Protein AF-A0A947NCL2-F1 (afdb_monomer_lite)

Sequence (148 aa):
NITLKLAPNHRATSYLAAVNVTNSIMAGSAPIIGGIIADHFTASELALTLKWASPKYHLAINTFSLQHWDFLFILSFIIGFYSLHRLATIVEQGKITEKITVFMLLSEARRQMRTISPISGIRYMIQFPYALLIKLAKQSTRMIQRKK

Secondary structure (DSSP, 8-state):
-HHHHSSPTT-HHHHHHHHHHHHHHHHHHHHHHHHHHHHHHTT-EEEEEEEEEETTEEEEEEEEEEETHHHHHHHHHHHHHHHHHHHHT---TT---HHHHHHHHHHHHHHHHHHH--STTHHHHHT--HHHHHHHHHHHHHHHHT--

Radius of gyration: 24.9 Å; chains: 1; bounding box: 58×59×63 Å

pLDDT: mean 74.59, std 12.26, range [45.19, 96.44]

Foldseek 3Di:
DVQQVPDPVPCSPVSVVVVVVVVVVCVVCVVVVLQVQLVVQQVPKDWDWDWDDDPVDTDIDRPDIDHRNNVVVVVCVVVVVVVVVVVVPDDDDPDDDPVVVVVVVVVVVVVVVVVVPPDDDPVVVVPPPVVVVVVVVVVVVVVVVVVD

Structure (mmCIF, N/CA/C/O backbone):
data_AF-A0A947NCL2-F1
#
_entry.id   AF-A0A947NCL2-F1
#
loop_
_atom_site.group_PDB
_atom_site.id
_atom_site.type_symbol
_atom_site.label_atom_id
_atom_site.label_alt_id
_atom_site.label_comp_id
_atom_site.label_asym_id
_atom_site.label_entity_id
_atom_site.label_seq_id
_atom_site.pdbx_PDB_ins_co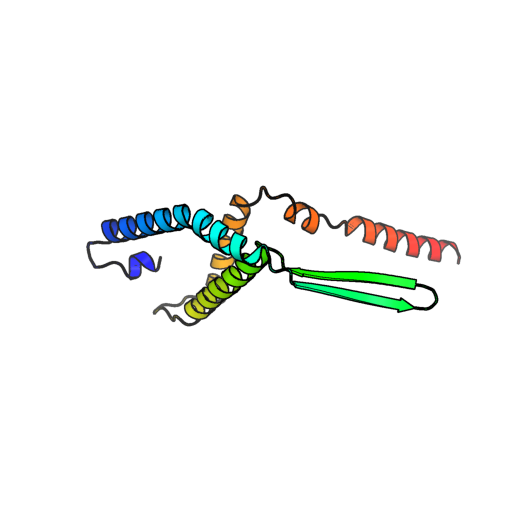de
_atom_site.Cartn_x
_atom_site.Cartn_y
_atom_site.Cartn_z
_atom_site.occupancy
_atom_site.B_iso_or_equiv
_atom_site.auth_seq_id
_atom_site.auth_comp_id
_atom_site.auth_asym_id
_atom_site.auth_atom_id
_atom_site.pdbx_PDB_model_num
ATOM 1 N N . ASN A 1 1 ? -12.328 7.385 18.591 1.00 65.31 1 ASN A N 1
ATOM 2 C CA . ASN A 1 1 ? -12.126 5.992 18.138 1.00 65.31 1 ASN A CA 1
ATOM 3 C C . ASN A 1 1 ? -13.470 5.468 17.641 1.00 65.31 1 ASN A C 1
ATOM 5 O O . ASN A 1 1 ? -14.338 5.186 18.459 1.00 65.31 1 ASN A O 1
ATOM 9 N N . ILE A 1 2 ? -13.663 5.436 16.318 1.00 71.88 2 ILE A N 1
ATOM 10 C CA . ILE A 1 2 ? -14.941 5.080 15.669 1.00 71.88 2 ILE A CA 1
ATOM 11 C C . ILE A 1 2 ? -15.354 3.647 16.033 1.00 71.88 2 ILE A C 1
ATOM 13 O O . ILE A 1 2 ? -16.526 3.386 16.278 1.00 71.88 2 ILE A O 1
ATOM 17 N N . THR A 1 3 ? -14.385 2.745 16.196 1.00 76.31 3 THR A N 1
ATOM 18 C CA . THR A 1 3 ? -14.605 1.350 16.594 1.00 76.31 3 THR A CA 1
ATOM 19 C C . THR A 1 3 ? -15.284 1.227 17.961 1.00 76.31 3 THR A C 1
ATOM 21 O O . THR A 1 3 ? -16.175 0.402 18.114 1.00 76.31 3 THR A O 1
ATOM 24 N N . LEU A 1 4 ? -14.938 2.074 18.940 1.00 74.38 4 LEU A N 1
ATOM 25 C CA . LEU A 1 4 ? -15.638 2.107 20.237 1.00 74.38 4 LEU A CA 1
ATOM 26 C C . LEU A 1 4 ? -17.018 2.769 20.155 1.00 74.38 4 LEU A C 1
ATOM 28 O O . LEU A 1 4 ? -17.909 2.397 20.907 1.00 74.38 4 LEU A O 1
ATOM 32 N N . LYS A 1 5 ? -17.201 3.731 19.244 1.00 74.00 5 LYS A N 1
ATOM 33 C CA . LYS A 1 5 ? -18.487 4.416 19.026 1.00 74.00 5 LYS A CA 1
ATOM 34 C C . LYS A 1 5 ? -19.515 3.510 18.333 1.00 74.00 5 LYS A C 1
ATOM 36 O O . LYS A 1 5 ? -20.710 3.725 18.477 1.00 74.00 5 LYS A O 1
ATOM 41 N N . LEU A 1 6 ? -19.035 2.499 17.608 1.00 74.44 6 LEU A N 1
ATOM 42 C CA . LEU A 1 6 ? -19.833 1.446 16.975 1.00 74.44 6 LEU A CA 1
ATOM 43 C C . LEU A 1 6 ? -20.008 0.199 17.859 1.00 74.44 6 LEU A C 1
ATOM 45 O O . LEU A 1 6 ? -20.755 -0.704 17.488 1.00 74.44 6 LEU A O 1
ATOM 49 N N . ALA A 1 7 ? -19.313 0.111 18.997 1.00 79.75 7 ALA A N 1
ATOM 50 C CA . ALA A 1 7 ? -19.371 -1.071 19.846 1.00 79.75 7 ALA A CA 1
ATOM 51 C C . ALA A 1 7 ? -20.728 -1.159 20.577 1.00 79.75 7 ALA A C 1
ATOM 53 O O . ALA A 1 7 ? -21.205 -0.147 21.096 1.00 79.75 7 ALA A O 1
ATOM 54 N N . PRO A 1 8 ? -21.341 -2.354 20.687 1.00 75.56 8 PRO A N 1
ATOM 55 C CA . PRO A 1 8 ? -22.570 -2.531 21.453 1.00 75.56 8 PRO A CA 1
ATOM 56 C C . PRO A 1 8 ? -22.371 -2.149 22.925 1.00 75.56 8 PRO A C 1
ATOM 58 O O . PRO A 1 8 ? -21.339 -2.480 23.524 1.00 75.56 8 PRO A O 1
ATOM 61 N N . ASN A 1 9 ? -23.383 -1.511 23.525 1.00 71.81 9 ASN A N 1
ATOM 62 C CA . ASN A 1 9 ? -23.380 -1.162 24.947 1.00 71.81 9 ASN A CA 1
ATOM 63 C C . ASN A 1 9 ? -23.040 -2.412 25.785 1.00 71.81 9 ASN A C 1
ATOM 65 O O . ASN A 1 9 ? -23.698 -3.441 25.653 1.00 71.81 9 ASN A O 1
ATOM 69 N N . HIS A 1 10 ? -22.007 -2.316 26.633 1.00 76.12 10 HIS A N 1
ATOM 70 C CA . HIS A 1 10 ? -21.472 -3.390 27.493 1.00 76.12 10 HIS A CA 1
ATOM 71 C C . HIS A 1 10 ? -20.662 -4.519 26.812 1.00 76.12 10 HIS A C 1
ATOM 73 O O . HIS A 1 10 ? -20.313 -5.490 27.480 1.00 76.12 10 HIS A O 1
ATOM 79 N N . ARG A 1 11 ? -20.289 -4.413 25.523 1.00 81.00 11 ARG A N 1
ATOM 80 C CA . ARG A 1 11 ? -19.419 -5.404 24.833 1.00 81.00 11 ARG A CA 1
ATOM 81 C C . ARG A 1 11 ? -18.188 -4.806 24.139 1.00 81.00 11 ARG A C 1
ATOM 83 O O . ARG A 1 11 ? -17.643 -5.393 23.207 1.00 81.00 11 ARG A O 1
ATOM 90 N N . ALA A 1 12 ? -17.719 -3.646 24.595 1.00 82.75 12 ALA A N 1
ATOM 91 C CA . ALA A 1 12 ? -16.596 -2.944 23.967 1.00 82.75 12 ALA A CA 1
ATOM 92 C C . ALA A 1 12 ? -15.296 -3.773 23.916 1.00 82.75 12 ALA A C 1
ATOM 94 O O . ALA A 1 12 ? -14.573 -3.719 22.924 1.00 82.75 12 ALA A O 1
ATOM 95 N N . THR A 1 13 ? -15.009 -4.573 24.949 1.00 85.50 13 THR A N 1
ATOM 96 C CA . THR A 1 13 ? -13.781 -5.382 25.038 1.00 85.50 13 THR A CA 1
ATOM 97 C C . THR A 1 13 ? -13.765 -6.544 24.048 1.00 85.50 13 THR A C 1
ATOM 99 O O . THR A 1 13 ? -12.787 -6.712 23.323 1.00 85.50 13 THR A O 1
ATOM 102 N N . SER A 1 14 ? -14.851 -7.316 23.960 1.00 86.69 14 SER A N 1
ATOM 103 C CA . SER A 1 14 ? -14.965 -8.430 23.013 1.00 86.69 14 SER A CA 1
ATOM 104 C C . SER A 1 14 ? -15.049 -7.949 21.564 1.00 86.69 14 SER A C 1
ATOM 106 O O . SER A 1 14 ? -14.457 -8.571 20.684 1.00 86.69 14 SER A O 1
ATOM 108 N N . TYR A 1 15 ? -15.692 -6.802 21.318 1.00 88.12 15 TYR A N 1
ATOM 109 C CA . TYR A 1 15 ? -15.710 -6.169 19.999 1.00 88.12 15 TYR A CA 1
ATOM 110 C C . TYR A 1 15 ? -14.303 -5.746 19.549 1.00 88.12 15 TYR A C 1
ATOM 112 O O . TYR A 1 15 ? -13.881 -6.076 18.441 1.00 88.12 15 TYR A O 1
ATOM 120 N N . LEU A 1 16 ? -13.532 -5.085 20.421 1.00 89.50 16 LEU A N 1
ATOM 121 C CA . LEU A 1 16 ? -12.144 -4.721 20.120 1.00 89.50 16 LEU A CA 1
ATOM 122 C C . LEU A 1 16 ? -11.247 -5.947 19.919 1.00 89.50 16 LEU A C 1
ATOM 124 O O . LEU A 1 16 ? -10.409 -5.938 19.019 1.00 89.50 16 LEU A O 1
ATOM 128 N N . ALA A 1 17 ? -11.428 -7.004 20.713 1.00 90.44 17 ALA A N 1
ATOM 129 C CA . ALA A 1 17 ? -10.683 -8.248 20.544 1.00 90.44 17 ALA A CA 1
ATOM 130 C C . ALA A 1 17 ? -10.935 -8.873 19.161 1.00 90.44 17 ALA A C 1
ATOM 132 O O . ALA A 1 17 ? -9.979 -9.207 18.464 1.00 90.44 17 ALA A O 1
ATOM 133 N N . ALA A 1 18 ? -12.195 -8.952 18.723 1.00 90.62 18 ALA A N 1
ATOM 134 C CA . ALA A 1 18 ? -12.550 -9.478 17.404 1.00 90.62 18 ALA A CA 1
ATOM 135 C C . ALA A 1 18 ? -11.958 -8.641 16.257 1.00 90.62 18 ALA A C 1
ATOM 137 O O . ALA A 1 18 ? -11.416 -9.195 15.296 1.00 90.62 18 ALA A O 1
ATOM 138 N N . VAL A 1 19 ? -11.998 -7.309 16.375 1.00 90.25 19 VAL A N 1
ATOM 139 C CA . VAL A 1 19 ? -11.376 -6.398 15.401 1.00 90.25 19 VAL A CA 1
ATOM 140 C C . VAL A 1 19 ? -9.864 -6.617 15.333 1.00 90.25 19 VAL A C 1
ATOM 142 O O . VAL A 1 19 ? -9.310 -6.717 14.242 1.00 90.25 19 VAL A O 1
ATOM 145 N N . ASN A 1 20 ? -9.191 -6.752 16.476 1.00 90.94 20 ASN A N 1
ATOM 146 C CA . ASN A 1 20 ? -7.750 -6.991 16.510 1.00 90.94 20 ASN A CA 1
ATOM 147 C C . ASN A 1 20 ? -7.368 -8.356 15.921 1.00 90.94 20 ASN A C 1
ATOM 149 O O . ASN A 1 20 ? -6.411 -8.429 15.159 1.00 90.94 20 ASN A O 1
ATOM 153 N N . VAL A 1 21 ? -8.125 -9.421 16.210 1.00 95.19 21 VAL A N 1
ATOM 154 C CA . VAL A 1 21 ? -7.907 -10.746 15.601 1.00 95.19 21 VAL A CA 1
ATOM 155 C C . VAL A 1 21 ? -8.065 -10.672 14.085 1.00 95.19 21 VAL A C 1
ATOM 157 O O . VAL A 1 21 ? -7.213 -11.169 13.352 1.00 95.19 21 VAL A O 1
ATOM 160 N N . THR A 1 22 ? -9.109 -9.993 13.610 1.00 94.12 22 THR A N 1
ATOM 161 C CA . THR A 1 22 ? -9.346 -9.801 12.174 1.00 94.12 22 THR A CA 1
ATOM 162 C C . THR A 1 22 ? -8.190 -9.042 11.525 1.00 94.12 22 THR A C 1
ATOM 164 O O . THR A 1 22 ? -7.673 -9.479 10.500 1.00 94.12 22 THR A O 1
ATOM 167 N N . ASN A 1 23 ? -7.729 -7.953 12.147 1.00 91.69 23 ASN A N 1
ATOM 168 C CA . ASN A 1 23 ? -6.574 -7.195 11.666 1.00 91.69 23 ASN A CA 1
ATOM 169 C C . ASN A 1 23 ? -5.311 -8.058 11.592 1.00 91.69 23 ASN A C 1
ATOM 171 O O . ASN A 1 23 ? -4.587 -7.973 10.606 1.00 91.69 23 ASN A O 1
ATOM 175 N N . SER A 1 24 ? -5.058 -8.905 12.591 1.00 93.69 24 SER A N 1
ATOM 176 C CA . SER A 1 24 ? -3.906 -9.811 12.590 1.00 93.69 24 SER A CA 1
ATOM 177 C C . SER A 1 24 ? -3.988 -10.856 11.479 1.00 93.69 24 SER A C 1
ATOM 179 O O . SER A 1 24 ? -2.986 -11.108 10.816 1.00 93.69 24 SER A O 1
ATOM 181 N N . ILE A 1 25 ? -5.171 -11.431 11.235 1.00 96.44 25 ILE A N 1
ATOM 182 C CA . ILE A 1 25 ? -5.387 -12.372 10.126 1.00 9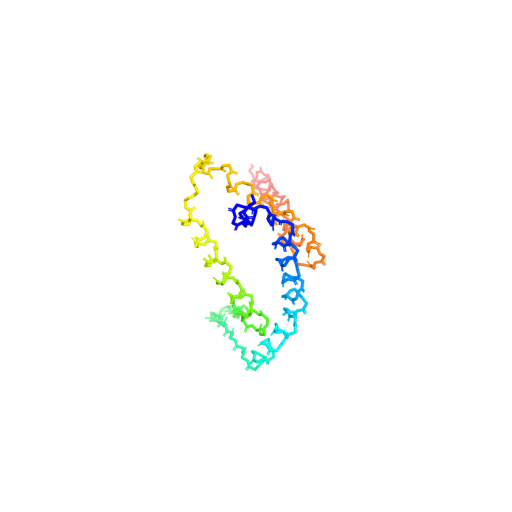6.44 25 ILE A CA 1
ATOM 183 C C . ILE A 1 25 ? -5.118 -11.673 8.794 1.00 96.44 25 ILE A C 1
ATOM 185 O O . ILE A 1 25 ? -4.331 -12.175 7.999 1.00 96.44 25 ILE A O 1
ATOM 189 N N . MET A 1 26 ? -5.699 -10.488 8.587 1.00 93.62 26 MET A N 1
ATOM 190 C CA . MET A 1 26 ? -5.506 -9.707 7.362 1.00 93.62 26 MET A CA 1
ATOM 191 C C . MET A 1 26 ? -4.041 -9.318 7.159 1.00 93.62 26 MET A C 1
ATOM 193 O O . MET A 1 26 ? -3.518 -9.465 6.057 1.00 93.62 26 MET A O 1
ATOM 197 N N . ALA A 1 27 ? -3.357 -8.872 8.216 1.00 90.69 27 ALA A N 1
ATOM 198 C CA . ALA A 1 27 ? -1.941 -8.525 8.170 1.00 90.69 27 ALA A CA 1
ATOM 199 C C . ALA A 1 27 ? -1.055 -9.742 7.862 1.00 90.69 27 ALA A C 1
ATOM 201 O O . ALA A 1 27 ? -0.086 -9.611 7.119 1.00 90.69 27 ALA A O 1
ATOM 202 N N . GLY A 1 28 ? -1.399 -10.922 8.388 1.00 93.00 28 GLY A N 1
ATOM 203 C CA . GLY A 1 28 ? -0.696 -12.173 8.102 1.00 93.00 28 GLY A CA 1
ATOM 204 C C . GLY A 1 28 ? -0.949 -12.704 6.690 1.00 93.00 28 GLY A C 1
ATOM 205 O O . GLY A 1 28 ? -0.028 -13.202 6.048 1.00 93.00 28 GLY A O 1
ATOM 206 N N . SER A 1 29 ? -2.172 -12.567 6.170 1.00 93.81 29 SER A N 1
ATOM 207 C CA . SER A 1 29 ? -2.525 -13.025 4.822 1.00 93.81 29 SER A CA 1
ATOM 208 C C . SER A 1 29 ? -2.109 -12.052 3.717 1.00 93.81 29 SER A C 1
ATOM 210 O O . SER A 1 29 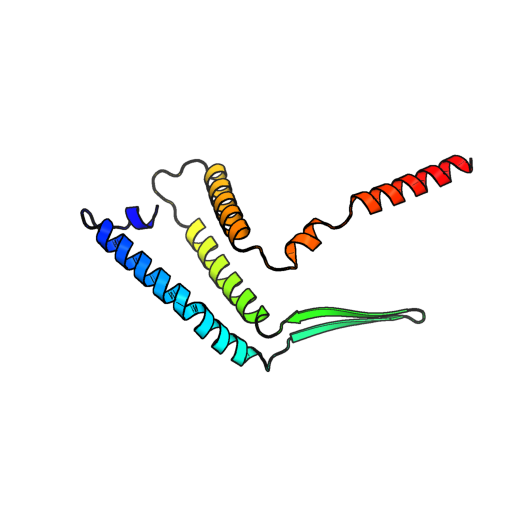? -1.929 -12.471 2.575 1.00 93.81 29 SER A O 1
ATOM 212 N N . ALA A 1 30 ? -1.956 -10.761 4.028 1.00 89.00 30 ALA A N 1
ATOM 213 C CA . ALA A 1 30 ? -1.684 -9.720 3.039 1.00 89.00 30 ALA A CA 1
ATOM 214 C C . ALA A 1 30 ? -0.422 -9.975 2.190 1.00 89.00 30 ALA A C 1
ATOM 216 O O . ALA A 1 30 ? -0.531 -9.843 0.972 1.00 89.00 30 ALA A O 1
ATOM 217 N N . PRO A 1 31 ? 0.739 -10.393 2.742 1.00 88.81 31 PRO A N 1
ATOM 218 C CA . PRO A 1 31 ? 1.917 -10.702 1.929 1.00 88.81 31 PRO A CA 1
ATOM 219 C C . PRO A 1 31 ? 1.702 -11.877 0.970 1.00 88.81 31 PRO A C 1
ATOM 221 O O . PRO A 1 31 ? 2.200 -11.841 -0.150 1.00 88.81 31 PRO A O 1
ATOM 224 N N . ILE A 1 32 ? 0.938 -12.896 1.382 1.00 93.00 32 ILE A N 1
ATOM 225 C CA . ILE A 1 32 ? 0.656 -14.086 0.562 1.00 93.00 32 ILE A CA 1
ATOM 226 C C . ILE A 1 32 ? -0.226 -13.699 -0.624 1.00 93.00 32 ILE A C 1
ATOM 228 O O . ILE A 1 32 ? 0.108 -13.978 -1.772 1.00 93.00 32 ILE A O 1
ATOM 232 N N . ILE A 1 33 ? -1.333 -13.008 -0.347 1.00 90.56 33 ILE A N 1
ATOM 233 C CA . ILE A 1 33 ? -2.256 -12.528 -1.382 1.00 90.56 33 ILE A CA 1
ATOM 234 C C . ILE A 1 33 ? -1.539 -11.531 -2.301 1.00 90.56 33 ILE A C 1
ATOM 236 O O . ILE A 1 33 ? -1.677 -11.608 -3.519 1.00 90.56 33 ILE A O 1
ATOM 240 N N . GLY A 1 34 ? -0.732 -10.636 -1.728 1.00 87.31 34 GLY A N 1
ATOM 241 C CA . GLY A 1 34 ? 0.100 -9.696 -2.471 1.00 87.31 34 GLY A CA 1
ATOM 242 C C . GLY A 1 34 ? 1.071 -10.402 -3.413 1.00 87.31 34 GLY A C 1
ATOM 243 O O . GLY A 1 34 ? 1.124 -10.044 -4.580 1.00 87.31 34 GLY A O 1
ATOM 244 N N . GLY A 1 35 ? 1.773 -11.440 -2.953 1.00 87.56 35 GLY A N 1
ATOM 245 C CA . GLY A 1 35 ? 2.672 -12.239 -3.791 1.00 87.56 35 GLY A CA 1
ATOM 246 C C . GLY A 1 35 ? 1.953 -12.912 -4.959 1.00 87.56 35 GLY A C 1
ATOM 247 O O . GLY A 1 35 ? 2.375 -12.757 -6.096 1.00 87.56 35 GLY A O 1
ATOM 248 N N . ILE A 1 36 ? 0.813 -13.565 -4.704 1.00 88.50 36 ILE A N 1
ATOM 249 C CA . ILE A 1 36 ? 0.021 -14.233 -5.753 1.00 88.50 36 ILE A CA 1
ATOM 250 C C . ILE A 1 36 ? -0.451 -13.233 -6.818 1.00 88.50 36 ILE A C 1
ATOM 252 O O . ILE A 1 36 ? -0.409 -13.522 -8.013 1.00 88.50 36 ILE A O 1
ATOM 256 N N . ILE A 1 37 ? -0.904 -12.049 -6.399 1.00 84.06 37 ILE A N 1
ATOM 257 C CA . ILE A 1 37 ? -1.329 -11.010 -7.340 1.00 84.06 37 ILE A CA 1
ATOM 258 C C . ILE A 1 37 ? -0.120 -10.453 -8.100 1.00 84.06 37 ILE A C 1
ATOM 260 O O . ILE A 1 37 ? -0.209 -10.277 -9.311 1.00 84.06 37 ILE A O 1
ATOM 264 N N . ALA A 1 38 ? 1.005 -10.199 -7.425 1.00 83.12 38 ALA A N 1
ATOM 265 C CA . ALA A 1 38 ? 2.226 -9.711 -8.064 1.00 83.12 38 ALA A CA 1
ATOM 266 C C . ALA A 1 38 ? 2.715 -10.690 -9.137 1.00 83.12 38 ALA A C 1
ATOM 268 O O . ALA A 1 38 ? 3.029 -10.260 -10.245 1.00 83.12 38 ALA A O 1
ATOM 269 N N . ASP A 1 39 ? 2.684 -11.992 -8.835 1.00 82.69 39 ASP A N 1
ATOM 270 C CA . ASP A 1 39 ? 3.074 -13.066 -9.748 1.00 82.69 39 ASP A CA 1
ATOM 271 C C . ASP A 1 39 ? 2.225 -13.082 -11.024 1.00 82.69 39 ASP A C 1
ATOM 273 O O . ASP A 1 39 ? 2.747 -13.320 -12.113 1.00 82.69 39 ASP A O 1
ATOM 277 N N . HIS A 1 40 ? 0.933 -12.752 -10.934 1.00 81.56 40 HIS A N 1
ATOM 278 C CA . HIS A 1 40 ? 0.074 -12.622 -12.113 1.00 81.56 40 HIS A CA 1
ATOM 279 C C . HIS A 1 40 ? 0.488 -11.444 -13.016 1.00 81.56 40 HIS A C 1
ATOM 281 O O . HIS A 1 40 ? 0.342 -11.507 -14.238 1.00 81.56 40 HIS A O 1
ATOM 287 N N . PHE A 1 4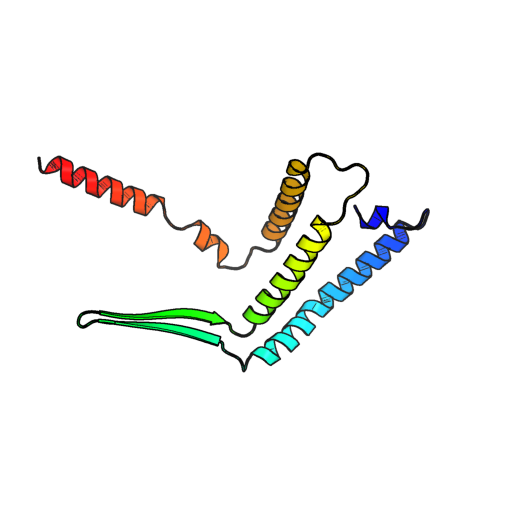1 ? 1.029 -10.368 -12.439 1.00 76.19 41 PHE A N 1
ATOM 288 C CA . PHE A 1 41 ? 1.508 -9.194 -13.178 1.00 76.19 41 PHE A CA 1
ATOM 289 C C . PHE A 1 41 ? 2.991 -9.273 -13.571 1.00 76.19 41 PHE A C 1
ATOM 291 O O . PHE A 1 41 ? 3.475 -8.379 -14.260 1.00 76.19 41 PHE A O 1
ATOM 298 N N . THR A 1 42 ? 3.698 -10.355 -13.231 1.00 74.75 42 THR A N 1
ATOM 299 C CA . THR A 1 42 ? 5.093 -10.605 -13.642 1.00 74.75 42 THR A CA 1
ATOM 300 C C . THR A 1 42 ? 5.264 -10.619 -15.161 1.00 74.75 42 THR A C 1
ATOM 302 O O . THR A 1 42 ? 6.266 -10.140 -15.681 1.00 74.75 42 THR A O 1
ATOM 305 N N . ALA A 1 43 ? 4.269 -11.120 -15.898 1.00 68.38 43 ALA A N 1
ATOM 306 C CA . ALA A 1 43 ? 4.305 -11.161 -17.361 1.00 68.38 43 ALA A CA 1
ATOM 307 C C . ALA A 1 43 ? 3.843 -9.851 -18.034 1.00 68.38 43 ALA A C 1
ATOM 309 O O . ALA A 1 43 ? 3.868 -9.754 -19.259 1.00 68.38 43 ALA A O 1
ATOM 310 N N . SER A 1 44 ? 3.382 -8.862 -17.259 1.00 69.25 44 SER A N 1
ATOM 311 C CA . SER A 1 44 ? 2.828 -7.606 -17.771 1.00 69.25 44 SER A CA 1
ATOM 312 C C . SER A 1 44 ? 3.748 -6.441 -17.430 1.00 69.25 44 SER A C 1
ATOM 314 O O . SER A 1 44 ? 3.803 -5.984 -16.291 1.00 69.25 44 SER A O 1
ATOM 316 N N . GLU A 1 45 ? 4.444 -5.929 -18.438 1.00 74.06 45 GLU A N 1
ATOM 317 C CA . GLU A 1 45 ? 5.234 -4.708 -18.330 1.00 74.06 45 GLU A CA 1
ATOM 318 C C . GLU A 1 45 ? 4.572 -3.603 -19.151 1.00 74.06 45 GLU A C 1
ATOM 320 O O . GLU A 1 45 ? 4.302 -3.769 -20.343 1.00 74.06 45 GLU A O 1
ATOM 325 N N . LEU A 1 46 ? 4.314 -2.459 -18.515 1.00 72.50 46 LEU A N 1
ATOM 326 C CA . LEU A 1 46 ? 3.862 -1.257 -19.206 1.00 72.50 46 LEU A CA 1
ATOM 327 C C . LEU A 1 46 ? 4.974 -0.214 -19.158 1.00 72.50 46 LEU A C 1
ATOM 329 O O . LEU A 1 46 ? 5.125 0.491 -18.162 1.00 72.50 46 LEU A O 1
ATOM 333 N N . ALA A 1 47 ? 5.724 -0.095 -20.251 1.00 78.81 47 ALA A N 1
ATOM 334 C CA . ALA A 1 47 ? 6.780 0.898 -20.396 1.00 78.81 47 ALA A CA 1
ATOM 335 C C . ALA A 1 47 ? 6.401 1.966 -21.434 1.00 78.81 47 ALA A C 1
ATOM 337 O O . ALA A 1 47 ? 6.059 1.662 -22.577 1.00 78.81 47 ALA A O 1
ATOM 338 N N . LEU A 1 48 ? 6.494 3.237 -21.043 1.00 76.62 48 LEU A N 1
ATOM 339 C CA . LEU A 1 48 ? 6.397 4.395 -21.924 1.00 76.62 48 LEU A CA 1
ATOM 340 C C . LEU A 1 48 ? 7.799 4.976 -22.131 1.00 76.62 48 LEU A C 1
ATOM 342 O O . LEU A 1 48 ? 8.359 5.644 -21.253 1.00 76.62 48 LEU A O 1
ATOM 346 N N . THR A 1 49 ? 8.363 4.745 -23.314 1.00 77.62 49 THR A N 1
ATOM 347 C CA . THR A 1 49 ? 9.681 5.269 -23.679 1.00 77.62 49 THR A CA 1
ATOM 348 C C . THR A 1 49 ? 9.534 6.475 -24.602 1.00 77.62 49 THR A C 1
ATOM 350 O O . THR A 1 49 ? 9.113 6.348 -25.752 1.00 77.62 49 THR A O 1
ATOM 353 N N . LEU A 1 50 ? 9.921 7.655 -24.119 1.00 78.88 50 LEU A N 1
ATOM 354 C CA . LEU A 1 50 ? 9.975 8.871 -24.917 1.00 78.88 50 LEU A CA 1
ATOM 355 C C . LEU A 1 50 ? 11.321 8.930 -25.644 1.00 78.88 50 LEU A C 1
ATOM 357 O O . LEU A 1 50 ? 12.373 9.123 -25.031 1.00 78.88 50 LEU A O 1
ATOM 361 N N . LYS A 1 51 ? 11.290 8.760 -26.966 1.00 76.19 51 LYS A N 1
ATOM 362 C CA . LYS A 1 51 ? 12.470 8.906 -27.824 1.00 76.19 51 LYS A CA 1
ATOM 363 C C . LYS A 1 51 ? 12.403 10.244 -28.549 1.00 76.19 51 LYS A C 1
ATOM 365 O O . LYS A 1 51 ? 11.516 10.470 -29.364 1.00 76.19 51 LYS A O 1
ATOM 370 N N . TRP A 1 52 ? 13.358 11.116 -28.258 1.00 75.44 52 TRP A N 1
ATOM 371 C CA . TRP A 1 52 ? 13.568 12.383 -28.941 1.00 75.44 52 TRP A CA 1
ATOM 372 C C . TRP A 1 52 ? 14.841 12.303 -29.785 1.00 75.44 52 TRP A C 1
ATOM 374 O O . TRP A 1 52 ? 15.943 12.160 -29.251 1.00 75.44 52 TRP A O 1
ATOM 384 N N . ALA A 1 53 ? 14.699 12.389 -31.107 1.00 76.75 53 ALA A N 1
ATOM 385 C CA . ALA A 1 53 ? 15.818 12.383 -32.044 1.00 76.75 53 ALA A CA 1
ATOM 386 C C . ALA A 1 53 ? 15.937 13.748 -32.736 1.00 76.75 53 ALA A C 1
ATOM 388 O O . ALA A 1 53 ? 15.003 14.218 -33.378 1.00 76.75 53 ALA A O 1
ATOM 389 N N . SER A 1 54 ? 17.101 14.378 -32.598 1.00 74.69 54 SER A N 1
ATOM 390 C CA . SER A 1 54 ? 17.495 15.626 -33.251 1.00 74.69 54 SER A CA 1
ATOM 391 C C . SER A 1 54 ? 18.848 15.419 -33.947 1.00 74.69 54 SER A C 1
ATOM 393 O O . SER A 1 54 ? 19.643 14.615 -33.458 1.00 74.69 54 SER A O 1
ATOM 395 N N . PRO A 1 55 ? 19.177 16.153 -35.029 1.00 74.69 55 PRO A N 1
ATOM 396 C CA . PRO A 1 55 ? 20.439 15.999 -35.767 1.00 74.69 55 PRO A CA 1
ATOM 397 C C . PRO A 1 55 ? 21.728 16.106 -34.928 1.00 74.69 55 PRO A C 1
ATOM 399 O O . PRO A 1 55 ? 22.784 15.683 -35.383 1.00 74.69 55 PRO A O 1
ATOM 402 N N . LYS A 1 56 ? 21.663 16.679 -33.715 1.00 70.12 56 LYS A N 1
ATOM 403 C CA . LYS A 1 56 ? 22.784 16.769 -32.756 1.00 70.12 56 LYS A CA 1
ATOM 404 C C . LYS A 1 56 ? 22.606 15.943 -31.476 1.00 70.12 56 LYS A C 1
ATOM 406 O O . LYS A 1 56 ? 23.577 15.787 -30.742 1.00 70.12 56 LYS A O 1
ATOM 411 N N . TYR A 1 57 ? 21.401 15.456 -31.173 1.00 59.88 57 TYR A N 1
ATOM 412 C CA . TYR A 1 57 ? 21.092 14.842 -29.878 1.00 59.88 57 TYR A CA 1
ATOM 413 C C . TYR A 1 57 ? 20.088 13.699 -30.021 1.00 59.88 57 TYR A C 1
ATOM 415 O O . TYR A 1 57 ? 18.983 13.890 -30.528 1.00 59.88 57 TYR A O 1
ATOM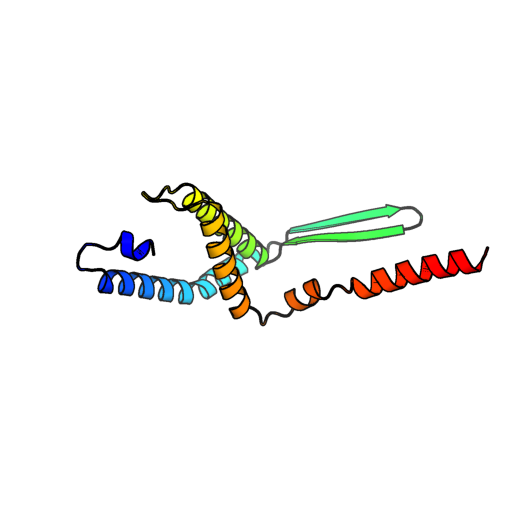 423 N N . HIS A 1 58 ? 20.449 12.535 -29.488 1.00 64.38 58 HIS A N 1
ATOM 424 C CA . HIS A 1 58 ? 19.551 11.399 -29.312 1.00 64.38 58 HIS A CA 1
ATOM 425 C C . HIS A 1 58 ? 19.275 11.234 -27.818 1.00 64.38 58 HIS A C 1
ATOM 427 O O . HIS A 1 58 ? 20.180 10.914 -27.050 1.00 64.38 58 HIS A O 1
ATOM 433 N N . LEU A 1 59 ? 18.036 11.482 -27.400 1.00 70.50 59 LEU A N 1
ATOM 434 C CA . LEU A 1 59 ? 17.587 11.322 -26.021 1.00 70.50 59 LEU A CA 1
ATOM 435 C C . LEU A 1 59 ? 16.507 10.245 -25.994 1.00 70.50 59 LEU A C 1
ATOM 437 O O . LEU A 1 59 ? 15.423 10.427 -26.538 1.00 70.50 59 LEU A O 1
ATOM 441 N N . ALA A 1 60 ? 16.806 9.111 -25.371 1.00 68.31 60 ALA A N 1
ATOM 442 C CA . ALA A 1 60 ? 15.817 8.092 -25.055 1.00 68.31 60 ALA A CA 1
ATOM 443 C C . ALA A 1 60 ? 15.600 8.117 -23.542 1.00 68.31 60 ALA A C 1
ATOM 445 O O . ALA A 1 60 ? 16.485 7.727 -22.783 1.00 68.31 60 ALA A O 1
ATOM 446 N N . ILE A 1 61 ? 14.449 8.625 -23.106 1.00 68.50 61 ILE A N 1
ATOM 447 C CA . ILE A 1 61 ? 14.055 8.638 -21.699 1.00 68.50 61 ILE A CA 1
ATOM 448 C C . ILE A 1 61 ? 12.987 7.567 -21.519 1.00 68.50 61 ILE A C 1
ATOM 450 O O . ILE A 1 61 ? 11.925 7.630 -22.136 1.00 68.50 61 ILE A O 1
ATOM 454 N N . ASN A 1 62 ? 13.249 6.590 -20.654 1.00 65.50 62 ASN A N 1
ATOM 455 C CA . ASN A 1 62 ? 12.190 5.715 -20.171 1.00 65.50 62 ASN A CA 1
ATOM 456 C C . ASN A 1 62 ? 11.424 6.472 -19.081 1.00 65.50 62 ASN A C 1
ATOM 458 O O . ASN A 1 62 ? 11.885 6.572 -17.947 1.00 65.50 62 ASN A O 1
ATOM 462 N N . THR A 1 63 ? 10.325 7.123 -19.460 1.00 70.06 63 THR A N 1
ATOM 463 C CA . THR A 1 63 ? 9.626 8.087 -18.597 1.00 70.06 63 THR A CA 1
ATOM 464 C C . THR A 1 63 ? 8.745 7.391 -17.568 1.00 70.06 63 THR A C 1
ATOM 466 O O . THR A 1 63 ? 8.557 7.910 -16.471 1.00 70.06 63 THR A O 1
ATOM 469 N N . PHE A 1 64 ? 8.206 6.224 -17.908 1.00 72.00 64 PHE A N 1
ATOM 470 C CA . PHE A 1 64 ? 7.261 5.510 -17.064 1.00 72.00 64 PHE A CA 1
ATOM 471 C C . PHE A 1 64 ? 7.423 4.011 -17.297 1.00 72.00 64 PHE A C 1
ATOM 473 O O . PHE A 1 64 ? 7.384 3.575 -18.442 1.00 72.00 64 PHE A O 1
ATOM 480 N N . SER A 1 65 ? 7.633 3.236 -16.238 1.00 72.81 65 SER A N 1
ATOM 481 C CA . SER A 1 65 ? 7.636 1.775 -16.293 1.00 72.81 65 SER A CA 1
ATOM 482 C C . SER A 1 65 ? 6.826 1.273 -15.110 1.00 72.81 65 SER A C 1
ATOM 484 O O . SER A 1 65 ? 7.147 1.632 -13.980 1.00 72.81 65 SER A O 1
ATOM 486 N N . LEU A 1 66 ? 5.760 0.522 -15.376 1.00 77.56 66 LEU A N 1
ATOM 487 C CA . LEU A 1 66 ? 5.016 -0.214 -14.362 1.00 77.56 66 LEU A CA 1
ATOM 488 C C . LEU A 1 66 ? 5.342 -1.690 -14.507 1.00 77.56 66 LEU A C 1
ATOM 490 O O . LEU A 1 66 ? 5.133 -2.282 -15.571 1.00 77.56 66 LEU A O 1
ATOM 494 N N . GLN A 1 67 ? 5.830 -2.274 -13.423 1.00 77.44 67 GLN A N 1
ATOM 495 C CA . GLN A 1 67 ? 6.262 -3.658 -13.367 1.00 77.44 67 GLN A CA 1
ATOM 496 C C . GLN A 1 67 ? 5.774 -4.311 -12.071 1.00 77.44 67 GLN A C 1
ATOM 498 O O . GLN A 1 67 ? 5.852 -3.710 -11.003 1.00 77.44 67 GLN A O 1
ATOM 503 N N . HIS A 1 68 ? 5.333 -5.570 -12.150 1.00 77.94 68 HIS A N 1
ATOM 504 C CA . HIS A 1 68 ? 5.117 -6.464 -11.001 1.00 77.94 68 HIS A CA 1
ATOM 505 C C . HIS A 1 68 ? 4.329 -5.822 -9.833 1.00 77.94 68 HIS A C 1
ATOM 507 O O . HIS A 1 68 ? 3.098 -5.759 -9.848 1.00 77.94 68 HIS A O 1
ATOM 513 N N . TRP A 1 69 ? 5.051 -5.324 -8.820 1.00 77.94 69 TRP A N 1
ATOM 514 C CA . TRP A 1 69 ? 4.527 -4.720 -7.596 1.00 77.94 69 TRP A CA 1
ATOM 515 C C . TRP A 1 69 ? 3.911 -3.333 -7.804 1.00 77.94 69 TRP A C 1
ATOM 517 O O . TRP A 1 69 ? 3.074 -2.919 -7.003 1.00 77.94 69 TRP A O 1
ATOM 527 N N . ASP A 1 70 ? 4.259 -2.619 -8.874 1.00 81.44 70 ASP A N 1
ATOM 528 C CA . ASP A 1 70 ? 3.746 -1.269 -9.132 1.00 81.44 70 ASP A CA 1
ATOM 529 C C . ASP A 1 70 ? 2.227 -1.270 -9.339 1.00 81.44 70 ASP A C 1
ATOM 531 O O . ASP A 1 70 ? 1.520 -0.384 -8.854 1.00 81.44 70 ASP A O 1
ATOM 535 N N . PHE A 1 71 ? 1.695 -2.315 -9.977 1.00 80.69 71 PHE A N 1
ATOM 536 C CA . PHE A 1 71 ? 0.253 -2.501 -10.146 1.00 80.69 71 PHE A CA 1
ATOM 537 C C . PHE A 1 71 ? -0.463 -2.682 -8.803 1.00 80.69 71 PHE A C 1
ATOM 539 O O . PHE A 1 71 ? -1.534 -2.111 -8.586 1.00 80.69 71 PHE A O 1
ATOM 546 N N . LEU A 1 72 ? 0.150 -3.411 -7.868 1.00 83.88 72 LEU A N 1
ATOM 547 C CA . LEU A 1 72 ? -0.364 -3.573 -6.508 1.00 83.88 72 LEU A CA 1
ATOM 548 C C . LEU A 1 72 ? -0.320 -2.274 -5.710 1.00 83.88 72 LEU A C 1
ATOM 550 O O . LEU A 1 72 ? -1.253 -1.992 -4.954 1.00 83.88 72 LEU A O 1
ATOM 554 N N . PHE A 1 73 ? 0.723 -1.465 -5.890 1.00 83.56 73 PHE A N 1
ATOM 555 C CA . PHE A 1 73 ? 0.796 -0.139 -5.284 1.00 83.56 73 PHE A CA 1
ATOM 556 C C . PHE A 1 73 ? -0.297 0.784 -5.818 1.00 83.56 73 PHE A C 1
ATOM 558 O O . PHE A 1 73 ? -0.958 1.447 -5.020 1.00 83.56 73 PHE A O 1
ATOM 565 N N . ILE A 1 74 ? -0.547 0.788 -7.130 1.00 86.56 74 ILE A N 1
ATOM 566 C CA . ILE A 1 74 ? -1.634 1.570 -7.734 1.00 86.56 74 ILE A CA 1
ATOM 567 C C . ILE A 1 74 ? -2.993 1.092 -7.219 1.00 86.56 74 ILE A C 1
ATOM 569 O O . ILE A 1 74 ? -3.814 1.909 -6.806 1.00 86.56 74 ILE A O 1
ATOM 573 N N . LEU A 1 75 ? -3.229 -0.220 -7.177 1.00 86.81 75 LEU A N 1
ATOM 574 C CA . LEU A 1 75 ? -4.474 -0.783 -6.658 1.00 86.81 75 LEU A CA 1
ATOM 575 C C . LEU A 1 75 ? -4.692 -0.405 -5.186 1.00 86.81 75 LEU A C 1
ATOM 577 O O . LEU A 1 75 ? -5.763 0.074 -4.812 1.00 86.81 75 LEU A O 1
ATOM 581 N N . SER A 1 76 ? -3.656 -0.553 -4.361 1.00 88.38 76 SER A N 1
ATOM 582 C CA . SER A 1 76 ? -3.684 -0.167 -2.947 1.00 88.38 76 SER A CA 1
ATOM 583 C C . SER A 1 76 ? -3.924 1.331 -2.779 1.00 88.38 76 SER A C 1
ATOM 585 O O . SER A 1 76 ? -4.682 1.739 -1.900 1.00 88.38 76 SER A O 1
ATOM 587 N N . PHE A 1 77 ? -3.325 2.154 -3.642 1.00 90.00 77 PHE A N 1
ATOM 588 C CA . PHE A 1 77 ? -3.543 3.594 -3.666 1.00 90.00 77 PHE A CA 1
ATOM 589 C C . PHE A 1 77 ? -4.997 3.936 -3.999 1.00 90.00 77 PHE A C 1
ATOM 591 O O . PHE A 1 77 ? -5.597 4.732 -3.285 1.00 90.00 77 PHE A O 1
ATOM 598 N N . ILE A 1 78 ? -5.597 3.304 -5.012 1.00 93.81 78 ILE A N 1
ATOM 599 C CA . ILE A 1 78 ? -7.004 3.522 -5.384 1.00 93.81 78 ILE A CA 1
ATOM 600 C C . ILE A 1 78 ? -7.936 3.119 -4.237 1.00 93.81 78 ILE A C 1
ATOM 602 O O . ILE A 1 78 ? -8.814 3.894 -3.859 1.00 93.81 78 ILE A O 1
ATOM 606 N N . ILE A 1 79 ? -7.729 1.941 -3.643 1.00 90.94 79 ILE A N 1
ATOM 607 C CA . ILE A 1 79 ? -8.539 1.452 -2.517 1.00 90.94 79 ILE A CA 1
ATOM 608 C C . ILE A 1 79 ? -8.385 2.373 -1.299 1.00 90.94 79 ILE A C 1
ATOM 610 O O . ILE A 1 79 ? -9.376 2.762 -0.675 1.00 90.94 79 ILE A O 1
ATOM 614 N N . GLY A 1 80 ? -7.153 2.765 -0.971 1.00 90.06 80 GLY A N 1
ATOM 615 C CA . GLY A 1 80 ? -6.857 3.684 0.125 1.00 90.06 80 GLY A CA 1
ATOM 616 C C . GLY A 1 80 ? -7.468 5.066 -0.098 1.00 90.06 80 GLY A C 1
ATOM 617 O O . GLY A 1 80 ? -8.090 5.622 0.806 1.00 90.06 80 GLY A O 1
ATOM 618 N N . PHE A 1 81 ? -7.366 5.596 -1.316 1.00 91.19 81 PHE A N 1
ATOM 619 C CA . PHE A 1 81 ? -7.956 6.874 -1.695 1.00 91.19 81 PHE A CA 1
ATOM 620 C C . PHE A 1 81 ? -9.484 6.831 -1.628 1.00 91.19 81 PHE A C 1
ATOM 622 O O . PHE A 1 81 ? -10.097 7.735 -1.065 1.00 91.19 81 PHE A O 1
ATOM 629 N N . TYR A 1 82 ? -10.106 5.756 -2.116 1.00 92.31 82 TYR A N 1
ATOM 630 C CA . TYR A 1 82 ? -11.548 5.548 -1.995 1.00 92.31 82 TYR A CA 1
ATOM 631 C C . TYR A 1 82 ? -11.995 5.490 -0.528 1.00 92.31 82 TYR A C 1
ATOM 633 O O . TYR A 1 82 ? -12.989 6.116 -0.156 1.00 92.31 82 TYR A O 1
ATOM 641 N N . SER A 1 83 ? -11.236 4.798 0.326 1.00 89.50 83 SER A N 1
ATOM 642 C CA . SER A 1 83 ? -11.484 4.749 1.770 1.00 89.50 83 SER A CA 1
ATOM 643 C C . SER A 1 83 ? -11.428 6.144 2.403 1.00 89.50 83 SER A C 1
ATOM 645 O O . SER A 1 83 ? -12.350 6.528 3.124 1.00 89.50 83 SER A O 1
ATOM 647 N N . LEU A 1 84 ? -10.404 6.941 2.076 1.00 86.50 84 LEU A N 1
ATOM 648 C CA . LEU A 1 84 ? -10.273 8.324 2.549 1.00 86.50 84 LEU A CA 1
ATOM 649 C C . LEU A 1 84 ? -11.423 9.207 2.065 1.00 86.50 84 LEU A C 1
ATOM 651 O O . LEU A 1 84 ? -12.008 9.940 2.862 1.00 86.50 84 LEU A O 1
ATOM 655 N N . HIS A 1 85 ? -11.776 9.109 0.784 1.00 87.25 85 HIS A N 1
ATOM 656 C CA . HIS A 1 85 ? -12.890 9.844 0.199 1.00 87.25 85 HIS A CA 1
ATOM 657 C C . HIS A 1 85 ? -14.207 9.517 0.916 1.00 87.25 85 HIS A C 1
ATOM 659 O O . HIS A 1 85 ? -14.927 10.424 1.333 1.00 87.25 85 HIS A O 1
ATOM 665 N N . ARG A 1 86 ? -14.491 8.226 1.135 1.00 85.00 86 ARG A N 1
ATOM 666 C CA . ARG A 1 86 ? -15.685 7.762 1.854 1.00 85.00 86 ARG A CA 1
ATOM 667 C C . ARG A 1 86 ? -15.694 8.217 3.312 1.00 85.00 86 ARG A C 1
ATOM 669 O O . ARG A 1 86 ? -16.748 8.558 3.836 1.00 85.00 86 ARG A O 1
ATOM 676 N N . LEU A 1 87 ? -14.540 8.226 3.979 1.00 81.00 87 LEU A N 1
ATOM 677 C CA . LEU A 1 87 ? -14.431 8.671 5.368 1.00 81.00 87 LEU A CA 1
ATOM 678 C C . LEU A 1 87 ? -14.651 10.185 5.496 1.00 81.00 87 LEU A C 1
ATOM 680 O O . LEU A 1 87 ? -15.289 10.628 6.447 1.00 81.00 87 LEU A O 1
ATOM 684 N N . ALA A 1 88 ? -14.190 10.970 4.519 1.00 76.75 88 ALA A N 1
ATOM 685 C CA . ALA A 1 88 ? -14.405 12.415 4.476 1.00 76.75 88 ALA A CA 1
ATOM 686 C C . ALA A 1 88 ? -15.894 12.791 4.356 1.00 76.75 88 ALA A C 1
ATOM 688 O O . ALA A 1 88 ? -16.301 13.851 4.833 1.00 76.75 88 ALA A O 1
ATOM 689 N N . THR A 1 89 ? -16.718 11.910 3.777 1.00 73.06 89 THR A N 1
ATOM 690 C CA . THR A 1 89 ? -18.168 12.115 3.633 1.00 73.06 89 THR A CA 1
ATOM 691 C C . THR A 1 89 ? -18.958 11.831 4.917 1.00 73.06 89 THR A C 1
ATOM 693 O O . THR A 1 89 ? -20.120 12.222 5.016 1.00 73.06 89 THR A O 1
ATOM 696 N N . ILE A 1 90 ? -18.364 11.169 5.919 1.00 71.75 90 ILE A N 1
ATOM 697 C CA . ILE A 1 90 ? -19.054 10.824 7.168 1.00 71.75 90 ILE A CA 1
ATOM 698 C C . ILE A 1 90 ? -19.043 12.035 8.110 1.00 71.75 90 ILE A C 1
ATOM 700 O O . ILE A 1 90 ? -18.001 12.484 8.594 1.00 71.75 90 ILE A O 1
ATOM 704 N N . VAL A 1 91 ? -20.230 12.578 8.384 1.00 62.78 91 VAL A N 1
ATOM 705 C CA . VAL A 1 91 ? -20.424 13.674 9.339 1.00 62.78 91 VAL A CA 1
ATOM 706 C C . VAL A 1 91 ? -20.758 13.082 10.707 1.00 62.78 91 VAL A C 1
ATOM 708 O O . VAL A 1 91 ? -21.859 12.589 10.931 1.00 62.78 91 VAL A O 1
ATOM 711 N N . GLU A 1 92 ? -19.806 13.123 11.640 1.00 64.44 92 GLU A N 1
ATOM 712 C CA . GLU A 1 92 ? -20.079 12.794 13.041 1.00 64.44 92 GLU A CA 1
ATOM 713 C C . GLU A 1 92 ? -20.786 13.962 13.753 1.00 64.44 92 GLU A C 1
ATOM 715 O O . GLU A 1 92 ? -20.357 15.114 13.646 1.00 64.44 92 GLU A O 1
ATOM 720 N N . GLN A 1 93 ? -21.843 13.669 14.522 1.00 49.16 93 GLN A N 1
ATOM 721 C CA . GLN A 1 93 ? -22.481 14.647 15.412 1.00 49.16 93 GLN A CA 1
ATOM 722 C C . GLN A 1 93 ? -21.456 15.124 16.464 1.00 49.16 93 GLN A C 1
ATOM 724 O O . GLN A 1 93 ? -20.934 14.306 17.225 1.00 49.16 93 GLN A O 1
ATOM 729 N N . GLY A 1 94 ? -21.134 16.428 16.463 1.00 63.66 94 GLY A N 1
ATOM 730 C CA . GLY A 1 94 ? -20.126 17.053 17.342 1.00 63.66 94 GLY A CA 1
ATOM 731 C C . GLY A 1 94 ? -18.778 17.423 16.691 1.00 63.66 94 GLY A C 1
ATOM 732 O O . GLY A 1 94 ? -17.782 17.547 17.400 1.00 63.66 94 GLY A O 1
ATOM 733 N N . LYS A 1 95 ? -18.714 17.574 15.359 1.00 50.75 95 LYS A N 1
ATOM 734 C CA . LYS A 1 95 ? -17.489 17.892 14.592 1.00 50.75 95 LYS A CA 1
ATOM 735 C C . LYS A 1 95 ? -16.785 19.171 15.104 1.00 50.75 95 LYS A C 1
ATOM 737 O O . LYS A 1 95 ? -17.295 20.276 14.947 1.00 50.75 95 LYS A O 1
ATOM 742 N N . ILE A 1 96 ? -15.590 19.014 15.680 1.00 61.12 96 ILE A N 1
ATOM 743 C CA . ILE A 1 96 ? -14.649 20.111 15.971 1.00 61.12 96 ILE A CA 1
ATOM 744 C C . ILE A 1 96 ? -13.961 20.528 14.655 1.00 61.12 96 ILE A C 1
ATOM 746 O O . ILE A 1 96 ? -13.750 19.689 13.781 1.00 61.12 96 ILE A O 1
ATOM 750 N N . THR A 1 97 ? -13.631 21.818 14.522 1.00 55.91 97 THR A N 1
ATOM 751 C CA . THR A 1 97 ? -13.016 22.515 13.375 1.00 55.91 97 THR A CA 1
ATOM 752 C C . THR A 1 97 ? -12.161 21.643 12.443 1.00 55.91 97 THR A C 1
ATOM 754 O O . THR A 1 97 ? -11.117 21.114 12.825 1.00 55.91 97 THR A O 1
ATOM 757 N N . GLU A 1 98 ? -12.560 21.610 11.172 1.00 61.28 98 GLU A N 1
ATOM 758 C CA . GLU A 1 98 ? -12.036 20.785 10.071 1.00 61.28 98 GLU A CA 1
ATOM 759 C C . GLU A 1 98 ? -10.498 20.781 9.923 1.00 61.28 98 GLU A C 1
ATOM 761 O O . GLU A 1 98 ? -9.894 19.745 9.638 1.00 61.28 98 GLU A O 1
ATOM 766 N N . LYS A 1 99 ? -9.829 21.910 10.205 1.00 59.25 99 LYS A N 1
ATOM 767 C CA . LYS A 1 99 ? -8.358 22.027 10.145 1.00 59.25 99 LYS A CA 1
ATOM 768 C C . LYS A 1 99 ? -7.615 21.153 11.166 1.00 59.25 99 LYS A C 1
ATOM 770 O O . LYS A 1 99 ? -6.512 20.694 10.874 1.00 59.25 99 LYS A O 1
ATOM 775 N N . ILE A 1 100 ? -8.184 20.921 12.351 1.00 61.06 100 ILE A N 1
ATOM 776 C CA . ILE A 1 100 ? -7.513 20.188 13.442 1.00 61.06 100 ILE A CA 1
ATOM 777 C C . ILE A 1 100 ? -7.505 18.679 13.151 1.00 61.06 100 ILE A C 1
ATOM 779 O O . ILE A 1 100 ? -6.512 17.996 13.407 1.00 61.06 100 ILE A O 1
ATOM 783 N N . THR A 1 101 ? -8.573 18.159 12.542 1.00 66.19 101 THR A N 1
ATOM 784 C CA . THR A 1 101 ? -8.706 16.734 12.205 1.00 66.19 101 THR A CA 1
ATOM 785 C C . THR A 1 101 ? -7.704 16.293 11.136 1.00 66.19 101 THR A C 1
ATOM 787 O O . THR A 1 101 ? -7.086 15.239 11.279 1.00 66.19 101 THR A O 1
ATOM 790 N N . VAL A 1 102 ? -7.477 17.107 10.098 1.00 73.69 102 VAL A N 1
ATOM 791 C CA . VAL A 1 102 ? -6.521 16.782 9.021 1.00 73.69 102 VAL A CA 1
ATOM 792 C C . VAL A 1 102 ? -5.081 16.756 9.539 1.00 73.69 102 VAL A C 1
ATOM 794 O O . VAL A 1 102 ? -4.328 15.843 9.207 1.00 73.69 102 VAL A O 1
ATOM 797 N N . PHE A 1 103 ? -4.702 17.704 10.404 1.00 74.56 103 PHE A N 1
ATOM 798 C CA . PHE A 1 103 ? -3.379 17.714 11.036 1.00 74.56 103 PHE A CA 1
ATOM 799 C C . PHE A 1 103 ? -3.141 16.457 11.882 1.00 74.56 103 PHE A C 1
ATOM 801 O O . PHE A 1 103 ? -2.068 15.860 11.808 1.00 74.56 103 PHE A O 1
ATOM 808 N N . MET A 1 104 ? -4.152 16.014 12.634 1.00 73.75 104 MET A N 1
ATOM 809 C CA . MET A 1 104 ? -4.069 14.793 13.433 1.00 73.75 104 MET A CA 1
ATOM 810 C C . MET A 1 104 ? -3.897 13.547 12.551 1.00 73.75 104 MET A C 1
ATOM 812 O O . MET A 1 104 ? -2.984 12.758 12.795 1.00 73.75 104 MET A O 1
ATOM 816 N N . LEU A 1 105 ? -4.688 13.414 11.481 1.00 77.31 105 LEU A N 1
ATOM 817 C CA . LEU A 1 105 ? -4.549 12.327 10.502 1.00 77.31 105 LEU A CA 1
ATOM 818 C C . LEU A 1 105 ? -3.160 12.313 9.844 1.00 77.31 105 LEU A C 1
ATOM 820 O O . LEU A 1 105 ? -2.516 11.267 9.786 1.00 77.31 105 LEU A O 1
ATOM 824 N N . LEU A 1 106 ? -2.665 13.477 9.410 1.00 77.81 106 LEU A N 1
ATOM 825 C CA . LEU A 1 106 ? -1.322 13.629 8.839 1.00 77.81 106 LEU A CA 1
ATOM 826 C C . LEU A 1 106 ? -0.224 13.281 9.848 1.00 77.81 106 LEU A C 1
ATOM 828 O O . LEU A 1 106 ? 0.778 12.671 9.480 1.00 77.81 106 LEU A O 1
ATOM 832 N N . SER A 1 107 ? -0.397 13.657 11.116 1.00 79.00 107 SER A N 1
ATOM 833 C CA . SER A 1 107 ? 0.575 13.369 12.172 1.00 79.00 107 SER A CA 1
ATOM 834 C C . SER A 1 107 ? 0.663 11.875 12.490 1.00 79.00 107 SER A C 1
ATOM 836 O O . SER A 1 107 ? 1.771 11.350 12.616 1.00 79.00 107 SER A O 1
ATOM 838 N N . GLU A 1 108 ? -0.470 11.169 12.517 1.00 77.62 108 GLU A N 1
ATOM 839 C CA . GLU A 1 108 ? -0.510 9.723 12.741 1.00 77.62 108 GLU A CA 1
ATOM 840 C C . GLU A 1 108 ? 0.047 8.952 11.537 1.00 77.62 108 GLU A C 1
ATOM 842 O O . GLU A 1 108 ? 0.872 8.052 11.703 1.00 77.62 108 GLU A O 1
ATOM 847 N N . ALA A 1 109 ? -0.300 9.363 10.312 1.00 78.62 109 ALA A N 1
ATOM 848 C CA . ALA A 1 109 ? 0.292 8.811 9.093 1.00 78.62 109 ALA A CA 1
ATOM 849 C C . ALA A 1 109 ? 1.816 9.015 9.070 1.00 78.62 109 ALA A C 1
ATOM 851 O O . ALA A 1 109 ? 2.577 8.085 8.802 1.00 78.62 109 ALA A O 1
ATOM 852 N N . ARG A 1 110 ? 2.292 10.216 9.427 1.00 77.06 110 ARG A N 1
ATOM 853 C CA . ARG A 1 110 ? 3.726 10.527 9.532 1.00 77.06 110 ARG A CA 1
ATOM 854 C C . ARG A 1 110 ? 4.430 9.668 10.577 1.00 77.06 110 ARG A C 1
ATOM 856 O O . ARG A 1 110 ? 5.574 9.267 10.361 1.00 77.06 110 ARG A O 1
ATOM 863 N N . ARG A 1 111 ? 3.767 9.383 11.697 1.00 77.94 111 ARG A N 1
ATOM 864 C CA . ARG A 1 111 ? 4.286 8.514 12.754 1.00 77.94 111 ARG A CA 1
ATOM 865 C C . ARG A 1 111 ? 4.440 7.073 12.265 1.00 77.94 111 ARG A C 1
ATOM 867 O O . ARG A 1 111 ? 5.513 6.511 12.450 1.00 77.94 111 ARG A O 1
ATOM 874 N N . GLN A 1 112 ? 3.443 6.519 11.576 1.00 69.94 112 GLN A N 1
ATOM 875 C CA . GLN A 1 112 ? 3.515 5.169 10.998 1.00 69.94 112 GLN A CA 1
ATOM 876 C C . GLN A 1 112 ? 4.588 5.056 9.906 1.00 69.94 112 GLN A C 1
ATOM 878 O O . GLN A 1 112 ? 5.380 4.117 9.912 1.00 69.94 112 GLN A O 1
ATOM 883 N N . MET A 1 113 ? 4.703 6.057 9.027 1.00 67.94 113 MET A N 1
ATOM 884 C CA . MET A 1 113 ? 5.766 6.103 8.012 1.00 67.94 113 MET A CA 1
ATOM 885 C C . MET A 1 113 ? 7.171 6.124 8.627 1.00 67.94 113 MET A C 1
ATOM 887 O O . MET A 1 113 ? 8.099 5.538 8.072 1.00 67.94 113 MET A O 1
ATOM 891 N N . ARG A 1 114 ? 7.342 6.761 9.792 1.00 64.38 114 ARG A N 1
ATOM 892 C CA . ARG A 1 114 ? 8.619 6.770 10.519 1.00 64.38 114 ARG A CA 1
ATOM 893 C C . ARG A 1 114 ? 9.001 5.380 11.041 1.00 64.38 114 ARG A C 1
ATOM 895 O O . ARG A 1 114 ? 10.189 5.106 11.171 1.00 64.38 114 ARG A O 1
ATOM 902 N N . THR A 1 115 ? 8.026 4.514 11.303 1.00 61.72 115 THR A N 1
ATOM 903 C CA . THR A 1 115 ? 8.238 3.133 11.761 1.00 61.72 115 THR A CA 1
ATOM 904 C C . THR A 1 115 ? 8.517 2.163 10.603 1.00 61.72 115 THR A C 1
ATOM 906 O O . THR A 1 115 ? 9.205 1.170 10.804 1.00 61.72 115 THR A O 1
ATOM 909 N N . ILE A 1 116 ? 8.049 2.465 9.384 1.00 56.25 116 ILE A N 1
ATOM 910 C CA . ILE A 1 116 ? 8.189 1.610 8.182 1.00 56.25 116 ILE A CA 1
ATOM 911 C C . ILE A 1 116 ? 9.454 1.948 7.354 1.00 56.25 116 ILE A C 1
ATOM 913 O O . ILE A 1 116 ? 9.780 1.265 6.387 1.00 56.25 116 ILE A O 1
ATOM 917 N N . SER A 1 117 ? 10.224 2.976 7.729 1.00 48.44 117 SER A N 1
ATOM 918 C CA . SER A 1 117 ? 11.372 3.458 6.940 1.00 48.44 117 SER A CA 1
ATOM 919 C C . SER A 1 117 ? 12.731 2.884 7.389 1.00 48.44 117 SER A C 1
ATOM 921 O O . SER A 1 117 ? 13.500 3.561 8.076 1.00 48.44 117 SER A O 1
ATOM 923 N N . PRO A 1 118 ? 13.056 1.644 6.971 1.00 52.38 118 PRO A N 1
ATOM 924 C CA . PRO A 1 118 ? 14.432 1.270 6.622 1.00 52.38 118 PRO A CA 1
ATOM 925 C C . PRO A 1 118 ? 14.623 0.954 5.125 1.00 52.38 118 PRO A C 1
ATOM 927 O O . PRO A 1 118 ? 15.585 0.282 4.771 1.00 52.38 118 PRO A O 1
ATOM 930 N N . ILE A 1 119 ? 13.738 1.401 4.223 1.00 53.09 119 ILE A N 1
ATOM 931 C CA . ILE A 1 119 ? 13.882 1.134 2.780 1.00 53.09 119 ILE A CA 1
ATOM 932 C C . ILE A 1 119 ? 14.608 2.288 2.071 1.00 53.09 119 ILE A C 1
ATOM 934 O O . ILE A 1 119 ? 14.167 3.440 2.043 1.00 53.09 119 ILE A O 1
ATOM 938 N N . SER A 1 120 ? 15.754 1.920 1.505 1.00 56.41 120 SER A N 1
ATOM 939 C CA . SER A 1 120 ? 16.882 2.668 0.940 1.00 56.41 120 SER A CA 1
ATOM 940 C C . SER A 1 120 ? 16.635 3.817 -0.058 1.00 56.41 120 SER A C 1
ATOM 942 O O . SER A 1 120 ? 17.608 4.295 -0.622 1.00 56.41 120 SER A O 1
ATOM 944 N N . GLY A 1 121 ? 15.416 4.308 -0.304 1.00 56.16 121 GLY A N 1
ATOM 945 C CA . GLY A 1 121 ? 15.146 5.324 -1.347 1.00 56.16 121 GLY A CA 1
ATOM 946 C C . GLY A 1 121 ? 14.750 6.720 -0.845 1.00 56.16 121 GLY A C 1
ATOM 947 O O . GLY A 1 121 ? 15.205 7.738 -1.366 1.00 56.16 121 GLY A O 1
ATOM 948 N N . ILE A 1 122 ? 13.935 6.801 0.210 1.00 56.03 122 ILE A N 1
ATOM 949 C CA . ILE A 1 122 ? 13.307 8.070 0.637 1.00 56.03 122 ILE A CA 1
ATOM 950 C C . ILE A 1 122 ? 14.334 9.029 1.262 1.00 56.03 122 ILE A C 1
ATOM 952 O O . ILE A 1 122 ? 14.235 10.249 1.126 1.00 56.03 122 ILE A O 1
ATOM 956 N N . ARG A 1 123 ? 15.377 8.483 1.900 1.00 55.75 123 ARG A N 1
ATOM 957 C CA . ARG A 1 123 ? 16.452 9.276 2.511 1.00 55.75 123 ARG A CA 1
ATOM 958 C C . ARG A 1 123 ? 17.285 10.033 1.468 1.00 55.75 123 ARG A C 1
ATOM 960 O O . ARG A 1 123 ? 17.723 11.141 1.760 1.00 55.75 123 ARG A O 1
ATOM 967 N N . TYR A 1 124 ? 17.450 9.480 0.263 1.00 54.97 124 TYR A N 1
ATOM 968 C CA . TYR A 1 124 ? 18.211 10.109 -0.824 1.00 54.97 124 TYR A CA 1
ATOM 969 C C . TYR A 1 124 ? 17.417 11.195 -1.551 1.00 54.97 124 TYR A C 1
ATOM 971 O O . TYR A 1 124 ? 17.987 12.218 -1.921 1.00 54.97 124 TYR A O 1
ATOM 979 N N . MET A 1 125 ? 16.097 11.037 -1.681 1.00 52.88 125 MET A N 1
ATOM 980 C CA . MET A 1 125 ? 15.241 12.055 -2.301 1.00 52.88 125 MET A CA 1
ATOM 981 C C . MET A 1 125 ? 15.166 13.342 -1.460 1.00 52.88 125 MET A C 1
ATOM 983 O O . ME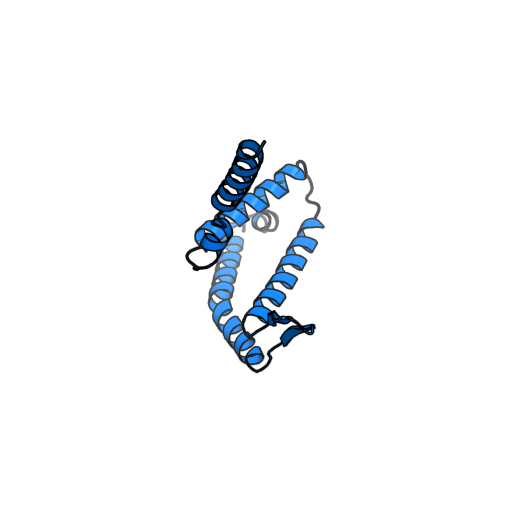T A 1 125 ? 15.095 14.442 -2.000 1.00 52.88 125 MET A O 1
ATOM 987 N N . ILE A 1 126 ? 15.260 13.217 -0.132 1.00 58.00 126 ILE A N 1
ATOM 988 C CA . ILE A 1 126 ? 15.282 14.355 0.804 1.00 58.00 126 ILE A CA 1
ATOM 989 C C . ILE A 1 126 ? 16.674 15.019 0.868 1.00 58.00 126 ILE A C 1
ATOM 991 O O . ILE A 1 126 ? 16.789 16.181 1.249 1.00 58.00 126 ILE A O 1
ATOM 995 N N . GLN A 1 127 ? 17.735 14.317 0.459 1.00 56.84 127 GLN A N 1
ATOM 996 C CA . GLN A 1 127 ? 19.110 14.831 0.421 1.00 56.84 127 GLN A CA 1
ATOM 997 C C . GLN A 1 127 ? 19.511 15.402 -0.945 1.00 56.84 127 GLN A C 1
ATOM 999 O O . GLN A 1 127 ? 20.703 15.533 -1.227 1.00 56.84 127 GLN A O 1
ATOM 1004 N N . PHE A 1 128 ? 18.554 15.773 -1.802 1.00 58.59 128 PHE A N 1
ATOM 1005 C CA . PHE A 1 128 ? 18.901 16.501 -3.019 1.00 58.59 128 PHE A CA 1
ATOM 1006 C C . PHE A 1 128 ? 19.646 17.796 -2.633 1.00 58.59 128 PHE A C 1
ATOM 1008 O O . PHE A 1 128 ? 19.123 18.591 -1.843 1.00 58.59 128 PHE A O 1
ATOM 1015 N N . PRO A 1 129 ? 20.884 18.025 -3.113 1.00 66.31 129 PRO A N 1
ATOM 1016 C CA . PRO A 1 129 ? 21.796 18.987 -2.511 1.00 66.31 129 PRO A CA 1
ATOM 1017 C C . PRO A 1 129 ? 21.485 20.402 -3.008 1.00 66.31 129 PRO A C 1
ATOM 1019 O O . PRO A 1 129 ? 22.252 21.005 -3.760 1.00 66.31 129 PRO A O 1
ATOM 1022 N N . TYR A 1 130 ? 20.370 20.975 -2.552 1.00 62.81 130 TYR A N 1
ATOM 1023 C CA . TYR A 1 130 ? 19.991 22.366 -2.827 1.00 62.81 130 TYR A CA 1
ATOM 1024 C C . TYR A 1 130 ? 21.121 23.341 -2.442 1.00 62.81 130 TYR A C 1
ATOM 1026 O O . TYR A 1 130 ? 21.375 24.329 -3.129 1.00 62.81 130 TYR A O 1
ATOM 1034 N N . ALA A 1 131 ? 21.900 22.995 -1.411 1.00 67.62 131 ALA A N 1
ATOM 1035 C CA . ALA A 1 131 ? 23.085 23.736 -0.989 1.00 67.62 131 ALA A CA 1
ATOM 1036 C C . ALA A 1 131 ? 24.186 23.828 -2.065 1.00 67.62 131 ALA A C 1
ATOM 1038 O O . ALA A 1 131 ? 24.898 24.832 -2.122 1.00 67.62 131 ALA A O 1
ATOM 1039 N N . LEU A 1 132 ? 24.330 22.812 -2.924 1.00 70.00 132 LEU A N 1
ATOM 1040 C CA . LEU A 1 132 ? 25.351 22.769 -3.974 1.00 70.00 132 LEU A CA 1
ATOM 1041 C C . LEU A 1 132 ? 24.921 23.623 -5.176 1.00 70.00 132 LEU A C 1
ATOM 1043 O O . LEU A 1 132 ? 25.715 24.424 -5.667 1.00 70.00 132 LEU A O 1
ATOM 1047 N N . LEU A 1 133 ? 23.638 23.571 -5.551 1.00 73.44 133 LEU A N 1
ATOM 1048 C CA . LEU A 1 133 ? 23.062 24.450 -6.577 1.00 73.44 133 LEU A CA 1
ATOM 1049 C C . LEU A 1 133 ? 23.119 25.931 -6.177 1.00 73.44 133 LEU A C 1
ATOM 1051 O O . LEU A 1 133 ? 23.534 26.764 -6.982 1.00 73.44 133 LEU A O 1
ATOM 1055 N N . ILE A 1 134 ? 22.800 26.268 -4.921 1.00 75.94 134 ILE A N 1
ATOM 1056 C CA . ILE A 1 134 ? 22.928 27.649 -4.427 1.00 75.94 134 ILE A CA 1
ATOM 1057 C C . ILE A 1 134 ? 24.393 28.106 -4.430 1.00 75.94 134 ILE A C 1
ATOM 1059 O O . ILE A 1 134 ? 24.678 29.254 -4.777 1.00 75.94 134 ILE A O 1
ATOM 1063 N N . LYS A 1 135 ? 25.342 27.231 -4.062 1.00 75.06 135 LYS A N 1
ATOM 1064 C CA . LYS A 1 135 ? 26.778 27.562 -4.082 1.00 75.06 135 LYS A CA 1
ATOM 1065 C C . LYS A 1 135 ? 27.264 27.891 -5.494 1.00 75.06 135 LYS A C 1
ATOM 1067 O O . LYS A 1 135 ? 27.956 28.894 -5.665 1.00 75.06 135 LYS A O 1
ATOM 1072 N N . LEU A 1 136 ? 26.866 27.092 -6.484 1.00 78.06 136 LEU A N 1
ATOM 1073 C CA . LEU A 1 136 ? 27.237 27.294 -7.886 1.00 78.06 136 LEU A CA 1
ATOM 1074 C C . LEU A 1 136 ? 26.596 28.558 -8.470 1.00 78.06 136 LEU A C 1
ATOM 1076 O O . LEU A 1 136 ? 27.288 29.360 -9.099 1.00 78.06 136 LEU A O 1
ATOM 1080 N N . ALA A 1 137 ? 25.313 28.797 -8.180 1.00 77.00 137 ALA A N 1
ATOM 1081 C CA . ALA A 1 137 ? 24.626 30.022 -8.584 1.00 77.00 137 ALA A CA 1
ATOM 1082 C C . ALA A 1 137 ? 25.309 31.272 -7.998 1.00 77.00 137 ALA A C 1
ATOM 1084 O O . ALA A 1 137 ? 25.551 32.245 -8.706 1.00 77.00 137 ALA A O 1
ATOM 1085 N N . LYS A 1 138 ? 25.723 31.224 -6.725 1.00 74.12 138 LYS A N 1
ATOM 1086 C CA . LYS A 1 138 ? 26.395 32.343 -6.046 1.00 74.12 138 LYS A CA 1
ATOM 1087 C C . LYS A 1 138 ? 27.834 32.577 -6.533 1.00 74.12 138 LYS A C 1
ATOM 1089 O O . LYS A 1 138 ? 28.307 33.714 -6.500 1.00 74.12 138 LYS A O 1
ATOM 1094 N N . GLN A 1 139 ? 28.542 31.536 -6.977 1.00 73.00 139 GLN A N 1
ATOM 1095 C CA . GLN A 1 139 ? 29.881 31.658 -7.572 1.00 73.00 139 GLN A CA 1
ATOM 1096 C C . GLN A 1 139 ? 29.844 32.253 -8.984 1.00 73.00 139 GLN A C 1
ATOM 1098 O O . GLN A 1 139 ? 30.685 33.095 -9.299 1.00 73.00 139 GLN A O 1
ATOM 1103 N N . SER A 1 140 ? 28.854 31.878 -9.796 1.00 66.12 140 SER A N 1
ATOM 1104 C CA . SER A 1 140 ? 28.638 32.436 -11.138 1.00 66.12 140 SER A CA 1
ATOM 1105 C C . SER A 1 140 ? 28.450 33.959 -11.098 1.00 66.12 140 SER A C 1
ATOM 1107 O O . SER A 1 140 ? 29.166 34.693 -11.780 1.00 66.12 140 SER A O 1
ATOM 1109 N N . THR A 1 141 ? 27.593 34.459 -10.202 1.00 64.81 141 THR A N 1
ATOM 1110 C CA . THR A 1 141 ? 27.334 35.902 -10.061 1.00 64.81 141 THR A CA 1
ATOM 1111 C C . THR A 1 141 ? 28.574 36.688 -9.619 1.00 64.81 141 THR A C 1
ATOM 1113 O O . THR A 1 141 ? 28.788 37.815 -10.063 1.00 64.81 141 THR A O 1
ATOM 1116 N N . ARG A 1 142 ? 29.444 36.087 -8.794 1.00 59.78 142 ARG A N 1
ATOM 1117 C CA . ARG A 1 142 ? 30.703 36.714 -8.350 1.00 59.78 142 ARG A CA 1
ATOM 1118 C C . ARG A 1 142 ? 31.760 36.798 -9.451 1.00 59.78 142 ARG A C 1
ATOM 1120 O O . ARG A 1 142 ? 32.555 37.733 -9.440 1.00 59.78 142 ARG A O 1
ATOM 1127 N N . MET A 1 143 ? 31.778 35.862 -10.401 1.00 61.06 143 MET A N 1
ATOM 1128 C CA . MET A 1 143 ? 32.698 35.937 -11.544 1.00 61.06 143 MET A CA 1
ATOM 1129 C C . MET A 1 143 ? 32.284 37.006 -12.560 1.00 61.06 143 MET A C 1
ATOM 1131 O O . MET A 1 143 ? 33.148 37.607 -13.191 1.00 61.06 143 MET A O 1
ATOM 1135 N N . ILE A 1 144 ? 30.986 37.302 -12.665 1.00 61.06 144 ILE A N 1
ATOM 1136 C CA . ILE A 1 144 ? 30.464 38.355 -13.547 1.00 61.06 144 ILE A CA 1
ATOM 1137 C C . ILE A 1 144 ? 30.772 39.756 -12.986 1.00 61.06 144 ILE A C 1
ATOM 1139 O O . ILE A 1 144 ? 31.091 40.662 -13.750 1.00 61.06 144 ILE A O 1
ATOM 1143 N N . GLN A 1 145 ? 30.771 39.932 -11.659 1.00 58.47 145 GLN A N 1
ATOM 1144 C CA . GLN A 1 145 ? 31.139 41.202 -11.011 1.00 58.47 145 GLN A CA 1
ATOM 1145 C C . GLN A 1 145 ? 32.647 41.488 -10.967 1.00 58.47 145 GLN A C 1
ATOM 1147 O O . GLN A 1 145 ? 33.026 42.632 -10.766 1.00 58.47 145 GLN A O 1
ATOM 1152 N N . ARG A 1 146 ? 33.509 40.484 -11.170 1.00 53.84 146 ARG A N 1
ATOM 1153 C CA . ARG A 1 146 ? 34.974 40.661 -11.244 1.00 53.84 146 ARG A CA 1
ATOM 1154 C C . ARG A 1 146 ? 35.496 41.011 -12.644 1.00 53.84 146 ARG A C 1
ATOM 1156 O O . ARG A 1 146 ? 36.697 41.198 -12.800 1.00 53.84 146 ARG A O 1
ATOM 1163 N N . LYS A 1 147 ? 34.619 41.041 -13.654 1.00 51.28 147 LYS A N 1
ATOM 1164 C CA . LYS A 1 147 ? 34.944 41.365 -15.056 1.00 51.28 147 LYS A CA 1
ATOM 1165 C C . LYS A 1 147 ? 34.402 42.728 -15.525 1.00 51.28 147 LYS A C 1
ATOM 1167 O O . LYS A 1 147 ? 34.502 43.025 -16.712 1.00 51.28 147 LYS A O 1
ATOM 1172 N N . LYS A 1 148 ? 33.837 43.527 -14.620 1.00 45.19 148 LYS A N 1
ATOM 1173 C CA . LYS A 1 148 ? 33.596 44.966 -14.799 1.00 45.19 148 LYS A CA 1
ATOM 1174 C C . LYS A 1 148 ? 34.562 45.727 -13.907 1.00 45.19 148 LYS A C 1
ATOM 1176 O O . LYS A 1 148 ? 34.951 46.832 -14.328 1.00 45.19 148 LYS A O 1
#